Protein AF-A0A9W4XHC5-F1 (afdb_monomer_lite)

pLDDT: mean 78.9, std 13.52, range [36.75, 94.19]

Foldseek 3Di:
DDDPPDDFDALVNQVPFAALVVQVCVCVVCVVVLVVLLVLCVVLVPDQPDKDAFDGDNDREHRQWAWDWDWDQDPVPGTWIKIAIDGDPPDHNPDDDDPDDDDCVSCVVSCVVSVVSCVVVVVNSRHNDMHGNDDPPPPDDFDWDADPVRRMTITD

Secondary structure (DSSP, 8-state):
-------PPPHHHHHTSPBGGGGTTHHHHTHHHHHHHHHHHHHTT--TT-EEE---BSS---TTEEEEEEEEEETTTEEEEEEEEEE-TT--TT----S----GGGGHHHHHHHHHHHHHHTGGG--S-EEEPPPTT------EEEEGGGTEEEE-

Sequence (156 aa):
MESLIDTFVSSSTYNSLPHIQDVSDAPKTHIQDLEDLRALLVKHKVPRDISIRSIHKHFDTFDDEVMVFQNVALPAYGTVQIMKPTESPNYQAYECGNHDLPNIKALEPFLGEFCQMVTKRGLQRMSGLKIKQRDVLDKGSWTGFEFHEKRSTMML

Radius of gyration: 16.92 Å; chains: 1; bounding box: 40×52×39 Å

Organism: NCBI:txid1303443

Structure (mmCIF, N/CA/C/O backbone):
data_AF-A0A9W4XHC5-F1
#
_entry.id   AF-A0A9W4XHC5-F1
#
loop_
_atom_site.group_PDB
_atom_site.id
_atom_site.type_symbol
_atom_site.label_atom_id
_atom_site.label_alt_id
_atom_site.label_comp_id
_atom_site.label_asym_id
_atom_site.label_entity_id
_atom_site.label_seq_id
_atom_site.pdbx_PDB_ins_code
_atom_site.Cartn_x
_atom_site.Cartn_y
_atom_site.Cartn_z
_atom_site.occupancy
_atom_site.B_iso_or_equiv
_atom_site.auth_seq_id
_atom_site.auth_comp_id
_atom_site.auth_asym_id
_atom_site.auth_atom_id
_atom_site.pdbx_PDB_model_num
ATOM 1 N N . MET A 1 1 ? -10.206 28.800 -4.799 1.00 36.75 1 MET A N 1
ATOM 2 C CA . MET A 1 1 ? -10.382 27.428 -4.289 1.00 36.75 1 MET A CA 1
ATOM 3 C C . MET A 1 1 ? -9.705 26.546 -5.320 1.00 36.75 1 MET A C 1
ATOM 5 O O . MET A 1 1 ? -10.306 26.275 -6.348 1.00 36.75 1 MET A O 1
ATOM 9 N N . GLU A 1 2 ? -8.404 26.308 -5.158 1.00 38.56 2 GLU A N 1
ATOM 10 C CA . GLU A 1 2 ? -7.620 25.521 -6.120 1.00 38.56 2 GLU A CA 1
ATOM 11 C C . GLU A 1 2 ? -8.099 24.068 -6.072 1.00 38.56 2 GLU A C 1
ATOM 13 O O . GLU A 1 2 ? -8.208 23.484 -4.991 1.00 38.56 2 GLU A O 1
ATOM 18 N N . SER A 1 3 ? -8.459 23.511 -7.229 1.00 44.53 3 SER A N 1
ATOM 19 C CA . SER A 1 3 ? -8.817 22.102 -7.363 1.00 44.53 3 SER A CA 1
ATOM 20 C C . SER A 1 3 ? -7.562 21.266 -7.135 1.00 44.53 3 SER A C 1
ATOM 22 O O . SER A 1 3 ? -6.677 21.207 -7.981 1.00 44.53 3 SER A O 1
ATOM 24 N N . LEU A 1 4 ? -7.480 20.626 -5.974 1.00 51.94 4 LEU A N 1
ATOM 25 C CA . LEU A 1 4 ? -6.371 19.760 -5.564 1.00 51.94 4 LEU A CA 1
ATOM 26 C C . LEU A 1 4 ? -6.429 18.373 -6.241 1.00 51.94 4 LEU A C 1
ATOM 28 O O . LEU A 1 4 ? -6.165 17.356 -5.611 1.00 51.94 4 LEU A O 1
ATOM 32 N N . ILE A 1 5 ? -6.846 18.317 -7.505 1.00 49.78 5 ILE A N 1
ATOM 33 C CA . ILE A 1 5 ? -7.090 17.080 -8.249 1.00 49.78 5 ILE A CA 1
ATOM 34 C C . ILE A 1 5 ? -6.505 17.306 -9.647 1.00 49.78 5 ILE A C 1
ATOM 36 O O . ILE A 1 5 ? -6.956 18.230 -10.314 1.00 49.78 5 ILE A O 1
ATOM 40 N N . ASP A 1 6 ? -5.483 16.522 -10.011 1.00 51.84 6 ASP A N 1
ATOM 41 C CA . ASP A 1 6 ? -4.874 16.342 -11.354 1.00 51.84 6 ASP A CA 1
ATOM 42 C C . ASP A 1 6 ? -3.368 16.630 -11.487 1.00 51.84 6 ASP A C 1
ATOM 44 O O . ASP A 1 6 ? -2.823 16.537 -12.587 1.00 51.84 6 ASP A O 1
ATOM 48 N N . THR A 1 7 ? -2.632 16.891 -10.405 1.00 62.06 7 THR A N 1
ATOM 49 C CA . THR A 1 7 ? -1.164 16.786 -10.471 1.00 62.06 7 THR A CA 1
ATOM 50 C C . THR A 1 7 ? -0.742 15.386 -10.051 1.00 62.06 7 THR A C 1
ATOM 52 O O . THR A 1 7 ? -0.863 15.032 -8.878 1.00 62.06 7 THR A O 1
ATOM 55 N N . PHE A 1 8 ? -0.247 14.595 -11.010 1.00 66.75 8 PHE A N 1
ATOM 56 C CA . PHE A 1 8 ? 0.428 13.329 -10.725 1.00 66.75 8 PHE A CA 1
ATOM 57 C C . PHE A 1 8 ? 1.504 13.568 -9.657 1.00 66.75 8 PHE A C 1
ATOM 59 O O . PHE A 1 8 ? 2.296 14.511 -9.756 1.00 66.75 8 PHE A O 1
ATOM 66 N N . VAL A 1 9 ? 1.523 12.737 -8.617 1.00 73.19 9 VAL A N 1
ATOM 67 C CA . VAL A 1 9 ? 2.577 12.765 -7.606 1.00 73.19 9 VAL A CA 1
ATOM 68 C C . VAL A 1 9 ? 3.899 12.422 -8.291 1.00 73.19 9 VAL A C 1
ATOM 70 O O . VAL A 1 9 ? 4.022 11.367 -8.909 1.00 73.19 9 VAL A O 1
ATOM 73 N N . SER A 1 10 ? 4.883 13.316 -8.182 1.00 82.50 10 SER A N 1
ATOM 74 C CA . SER A 1 10 ? 6.187 13.145 -8.825 1.00 82.50 10 SER A CA 1
ATOM 75 C C . SER A 1 10 ? 6.918 11.898 -8.327 1.00 82.50 10 SER A C 1
ATOM 77 O O . SER A 1 10 ? 6.800 11.524 -7.151 1.00 82.50 10 SER A O 1
ATOM 79 N N . SER A 1 11 ? 7.778 11.326 -9.176 1.00 83.62 11 SER A N 1
ATOM 80 C CA . SER A 1 11 ? 8.676 10.240 -8.766 1.00 83.62 11 SER A CA 1
ATOM 81 C C . SER A 1 11 ? 9.535 10.645 -7.566 1.00 83.62 11 SER A C 1
ATOM 83 O O . SER A 1 11 ? 9.743 9.854 -6.656 1.00 83.62 11 SER A O 1
ATOM 85 N N . SER A 1 12 ? 9.951 11.913 -7.477 1.00 87.19 12 SER A N 1
ATOM 86 C CA . SER A 1 12 ? 10.701 12.442 -6.330 1.00 87.19 12 SER A CA 1
ATOM 87 C C . SER A 1 12 ? 9.932 12.364 -5.009 1.00 87.19 12 SER A C 1
ATOM 89 O O . SER A 1 12 ? 10.522 12.055 -3.973 1.00 87.19 12 SER A O 1
ATOM 91 N N . THR A 1 13 ? 8.618 12.594 -5.035 1.00 87.19 13 THR A N 1
ATOM 92 C CA . THR A 1 13 ? 7.769 12.463 -3.847 1.00 87.19 13 THR A CA 1
ATOM 93 C C . THR A 1 13 ? 7.656 10.994 -3.449 1.00 87.19 13 THR A C 1
ATOM 95 O O . THR A 1 13 ? 7.841 10.664 -2.277 1.00 87.19 13 THR A O 1
ATOM 98 N N . TYR A 1 14 ? 7.459 10.092 -4.415 1.00 85.88 14 TYR A N 1
ATOM 99 C CA . TYR A 1 14 ? 7.465 8.649 -4.165 1.00 85.88 14 TYR A CA 1
ATOM 100 C C . TYR A 1 14 ? 8.809 8.147 -3.626 1.00 85.88 14 TYR A C 1
ATOM 102 O O . TYR A 1 14 ? 8.861 7.455 -2.611 1.00 85.88 14 TYR A O 1
ATOM 110 N N . ASN A 1 15 ? 9.913 8.564 -4.236 1.00 89.94 15 ASN A N 1
ATOM 111 C CA . ASN A 1 15 ? 11.263 8.153 -3.861 1.00 89.94 15 ASN A CA 1
ATOM 112 C C . ASN A 1 15 ? 11.670 8.691 -2.474 1.00 89.94 15 ASN A C 1
ATOM 114 O O . ASN A 1 15 ? 12.628 8.189 -1.886 1.00 89.94 15 ASN A O 1
ATOM 118 N N . SER A 1 16 ? 10.936 9.662 -1.912 1.00 89.19 16 SER A N 1
ATOM 119 C CA . SER A 1 16 ? 11.118 10.129 -0.528 1.00 89.19 16 SER A CA 1
ATOM 120 C C . SER A 1 16 ? 10.511 9.200 0.534 1.00 89.19 16 SER A C 1
ATOM 122 O O . SER A 1 16 ? 10.798 9.355 1.722 1.00 89.19 16 SER A O 1
ATOM 124 N N . LEU A 1 17 ? 9.683 8.230 0.129 1.00 88.00 17 LEU A N 1
ATOM 125 C CA . LEU A 1 17 ? 9.119 7.239 1.040 1.00 88.00 17 LEU A CA 1
ATOM 126 C C . LEU A 1 17 ? 10.218 6.351 1.640 1.00 88.00 17 LEU A C 1
ATOM 128 O O . LEU A 1 17 ? 11.207 6.049 0.964 1.00 88.00 17 LEU A O 1
ATOM 132 N N . PRO A 1 18 ? 10.039 5.866 2.880 1.00 88.12 18 PRO A N 1
ATOM 133 C CA . PRO A 1 18 ? 10.962 4.905 3.462 1.00 88.12 18 PRO A CA 1
ATOM 134 C C . PRO A 1 18 ? 10.920 3.586 2.691 1.00 88.12 18 PRO A C 1
ATOM 136 O O . PRO A 1 18 ? 9.870 3.163 2.182 1.00 88.12 18 PRO A O 1
ATOM 139 N N . HIS A 1 19 ? 12.073 2.931 2.628 1.00 88.00 19 HIS A N 1
ATOM 140 C CA . HIS A 1 19 ? 12.196 1.623 2.015 1.00 88.00 19 HIS A CA 1
ATOM 141 C C . HIS A 1 19 ? 11.519 0.561 2.894 1.00 88.00 19 HIS A C 1
ATOM 143 O O . HIS A 1 19 ? 11.505 0.692 4.118 1.00 88.00 19 HIS A O 1
ATOM 149 N N . ILE A 1 20 ? 10.967 -0.510 2.308 1.00 83.81 20 ILE A N 1
ATOM 150 C CA . ILE A 1 20 ? 10.264 -1.561 3.071 1.00 83.81 20 ILE A CA 1
ATOM 151 C C . ILE A 1 20 ? 11.120 -2.143 4.203 1.00 83.81 20 ILE A C 1
ATOM 153 O O . ILE A 1 20 ? 10.614 -2.437 5.287 1.00 83.81 20 ILE A O 1
ATOM 157 N N . GLN A 1 21 ? 12.425 -2.277 3.970 1.00 83.56 21 GLN A N 1
ATOM 158 C CA . GLN A 1 21 ? 13.359 -2.798 4.964 1.00 83.56 21 GLN A CA 1
ATOM 159 C C . GLN A 1 21 ? 13.467 -1.875 6.189 1.00 83.56 21 GLN A C 1
ATOM 161 O O . GLN A 1 21 ? 13.474 -2.376 7.315 1.00 83.56 21 GLN A O 1
ATOM 166 N N . ASP A 1 22 ? 13.430 -0.553 5.984 1.00 85.38 22 ASP A N 1
ATOM 167 C CA . ASP A 1 22 ? 13.510 0.458 7.051 1.00 85.38 22 ASP A CA 1
ATOM 168 C C . ASP A 1 22 ? 12.292 0.420 7.986 1.00 85.38 22 ASP A C 1
ATOM 170 O O . ASP A 1 22 ? 12.348 0.885 9.123 1.00 85.38 22 ASP A O 1
ATOM 174 N N . VAL A 1 23 ? 11.171 -0.131 7.510 1.00 82.62 23 VAL A N 1
ATOM 175 C CA . VAL A 1 23 ? 9.885 -0.176 8.227 1.00 82.62 23 VAL A CA 1
ATOM 176 C C . VAL A 1 23 ? 9.429 -1.599 8.546 1.00 82.62 23 VAL A C 1
ATOM 178 O O . VAL A 1 23 ? 8.297 -1.811 8.982 1.00 82.62 23 VAL A O 1
ATOM 181 N N . SER A 1 24 ? 10.308 -2.585 8.368 1.00 80.88 24 SER A N 1
ATOM 182 C CA . SER A 1 24 ? 9.996 -4.010 8.537 1.00 80.88 24 SER A CA 1
ATOM 183 C C . SER A 1 24 ? 9.542 -4.380 9.958 1.00 80.88 24 SER A C 1
ATOM 185 O O . SER A 1 24 ? 8.709 -5.273 10.132 1.00 80.88 24 SER A O 1
ATOM 187 N N . ASP A 1 25 ? 10.006 -3.648 10.974 1.00 83.19 25 ASP A N 1
ATOM 188 C CA . ASP A 1 25 ? 9.602 -3.838 12.371 1.00 83.19 25 ASP A CA 1
ATOM 189 C C . ASP A 1 25 ? 8.372 -3.012 12.788 1.00 83.19 25 ASP A C 1
ATOM 191 O O . ASP A 1 25 ? 7.827 -3.238 13.872 1.00 83.19 25 ASP A O 1
ATOM 195 N N . ALA A 1 26 ? 7.862 -2.115 11.932 1.00 81.50 26 ALA A N 1
ATOM 196 C CA . ALA A 1 26 ? 6.706 -1.271 12.250 1.00 81.50 26 ALA A CA 1
ATOM 197 C C . ALA A 1 26 ? 5.477 -2.070 12.744 1.00 81.50 26 ALA A C 1
ATOM 199 O O . ALA A 1 26 ? 4.857 -1.650 13.726 1.00 81.50 26 ALA A O 1
ATOM 200 N N . PRO A 1 27 ? 5.128 -3.246 12.175 1.00 78.94 27 PRO A N 1
ATOM 201 C CA . PRO A 1 27 ? 4.010 -4.036 12.684 1.00 78.94 27 PRO A CA 1
ATOM 202 C C . PRO A 1 27 ? 4.199 -4.559 14.113 1.00 78.94 27 PRO A C 1
ATOM 204 O O . PRO A 1 27 ? 3.212 -4.726 14.829 1.00 78.94 27 PRO A O 1
ATOM 207 N N . LYS A 1 28 ? 5.444 -4.829 14.532 1.00 81.94 28 LYS A N 1
ATOM 208 C CA . LYS A 1 28 ? 5.750 -5.280 15.898 1.00 81.94 28 LYS A CA 1
ATOM 209 C C . LYS A 1 28 ? 5.689 -4.108 16.871 1.00 81.94 28 LYS A C 1
ATOM 211 O O . LYS A 1 28 ? 5.062 -4.222 17.919 1.00 81.94 28 LYS A O 1
ATOM 216 N N . THR A 1 29 ? 6.285 -2.977 16.494 1.00 84.94 29 THR A N 1
ATOM 217 C CA . THR A 1 29 ? 6.324 -1.756 17.313 1.00 84.94 29 THR A CA 1
ATOM 218 C C . THR A 1 29 ? 4.926 -1.194 17.582 1.00 84.94 29 THR A C 1
ATOM 220 O O . THR A 1 29 ? 4.671 -0.673 18.663 1.00 84.94 29 THR A O 1
ATOM 223 N N . HIS A 1 30 ? 3.998 -1.354 16.634 1.00 84.31 30 HIS A N 1
ATOM 224 C CA . HIS A 1 30 ? 2.649 -0.778 16.692 1.00 84.31 30 HIS A CA 1
ATOM 225 C C . HIS A 1 30 ? 1.541 -1.829 16.817 1.00 84.31 30 HIS A C 1
ATOM 227 O O . HIS A 1 30 ? 0.428 -1.631 16.329 1.00 84.31 30 HIS A O 1
ATOM 233 N N . ILE A 1 31 ? 1.826 -2.966 17.459 1.00 85.81 31 ILE A N 1
ATOM 234 C CA . ILE A 1 31 ? 0.877 -4.084 17.533 1.00 85.81 31 ILE A CA 1
ATOM 235 C C . ILE A 1 31 ? -0.477 -3.679 18.134 1.00 85.81 31 ILE A C 1
ATOM 237 O O . ILE A 1 31 ? -1.508 -4.026 17.561 1.00 85.81 31 ILE A O 1
ATOM 241 N N . GLN A 1 32 ? -0.486 -2.886 19.211 1.00 89.31 32 GLN A N 1
ATOM 242 C CA . GLN A 1 32 ? -1.724 -2.441 19.859 1.00 89.31 32 GLN A CA 1
ATOM 243 C C . GLN A 1 32 ? -2.527 -1.495 18.960 1.00 89.31 32 GLN A C 1
ATOM 245 O O . GLN A 1 32 ? -3.738 -1.651 18.819 1.00 89.31 32 GLN A O 1
ATOM 250 N N . ASP A 1 33 ? -1.859 -0.550 18.294 1.00 89.69 33 ASP A N 1
ATOM 251 C CA . ASP A 1 33 ? -2.517 0.348 17.341 1.00 89.69 33 ASP A CA 1
ATOM 252 C C . ASP A 1 33 ? -3.133 -0.437 16.182 1.00 89.69 33 ASP A C 1
ATOM 254 O O . ASP A 1 33 ? -4.261 -0.167 15.773 1.00 89.69 33 ASP A O 1
ATOM 258 N N . LEU A 1 34 ? -2.428 -1.454 15.678 1.00 87.31 34 LEU A N 1
ATOM 259 C CA . LEU A 1 34 ? -2.953 -2.341 14.645 1.00 87.31 34 LEU A CA 1
ATOM 260 C C . LEU A 1 34 ? -4.161 -3.148 15.125 1.00 87.31 34 LEU A C 1
ATOM 262 O O . LEU A 1 34 ? -5.069 -3.396 14.334 1.00 87.31 34 LEU A O 1
ATOM 266 N N . GLU A 1 35 ? -4.188 -3.595 16.377 1.00 89.62 35 GLU A N 1
ATOM 267 C CA . GLU A 1 35 ? -5.350 -4.285 16.942 1.00 89.62 35 GLU A CA 1
ATOM 268 C C . GLU A 1 35 ? -6.560 -3.359 17.067 1.00 89.62 35 GLU A C 1
ATOM 270 O O . GLU A 1 35 ? -7.652 -3.734 16.636 1.00 89.62 35 GLU A O 1
ATOM 275 N N . ASP A 1 36 ? -6.357 -2.124 17.516 1.00 91.75 36 ASP A N 1
ATOM 276 C CA . ASP A 1 36 ? -7.423 -1.127 17.612 1.00 91.75 36 ASP A CA 1
ATOM 277 C C . ASP A 1 36 ? -7.952 -0.730 16.219 1.00 91.75 36 ASP A C 1
ATOM 279 O O . ASP A 1 36 ? -9.164 -0.650 15.998 1.00 91.75 36 ASP A O 1
ATOM 283 N N . LEU A 1 37 ? -7.063 -0.560 15.231 1.00 90.69 37 LEU A N 1
ATOM 284 C CA . LEU A 1 37 ? -7.431 -0.312 13.828 1.00 90.69 37 LEU A CA 1
ATOM 285 C C . LEU A 1 37 ? -8.234 -1.479 13.239 1.00 90.69 37 LEU A C 1
ATOM 287 O O . LEU A 1 37 ? -9.215 -1.266 12.525 1.00 90.69 37 LEU A O 1
ATOM 291 N N . ARG A 1 38 ? -7.863 -2.723 13.559 1.00 89.94 38 ARG A N 1
ATOM 292 C CA . ARG A 1 38 ? -8.637 -3.909 13.159 1.00 89.94 38 ARG A CA 1
ATOM 293 C C . ARG A 1 38 ? -9.999 -3.956 13.845 1.00 89.94 38 ARG A C 1
ATOM 295 O O . ARG A 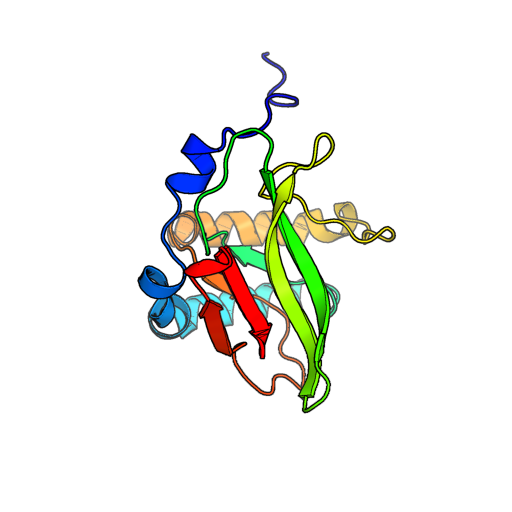1 38 ? -10.974 -4.340 13.202 1.00 89.94 38 ARG A O 1
ATOM 302 N N . ALA A 1 39 ? -10.094 -3.545 15.108 1.00 91.88 39 ALA A N 1
ATOM 303 C CA . ALA A 1 39 ? -11.370 -3.461 15.811 1.00 91.88 39 ALA A CA 1
ATOM 304 C C . ALA A 1 39 ? -12.323 -2.460 15.134 1.00 91.88 39 ALA A C 1
ATOM 306 O O . ALA A 1 39 ? -13.516 -2.747 15.024 1.00 91.88 39 ALA A O 1
ATOM 307 N N . LEU A 1 40 ? -11.811 -1.348 14.588 1.00 92.75 40 LEU A N 1
ATOM 308 C CA . LEU A 1 40 ? -12.616 -0.432 13.768 1.00 92.75 40 LEU A CA 1
ATOM 309 C C . LEU A 1 40 ? -13.144 -1.100 12.493 1.00 92.75 40 LEU A C 1
ATOM 311 O O . LEU A 1 40 ? -14.324 -0.943 12.178 1.00 92.75 40 LEU A O 1
ATOM 315 N N . LEU A 1 41 ? -12.321 -1.888 11.789 1.00 90.44 41 LEU A N 1
ATOM 316 C CA . LEU A 1 41 ? -12.783 -2.635 10.610 1.00 90.44 41 LEU A CA 1
ATOM 317 C C . LEU A 1 41 ? -13.946 -3.578 10.953 1.00 90.44 41 LEU A C 1
ATOM 319 O O . LEU A 1 41 ? -14.886 -3.718 10.173 1.00 90.44 41 LEU A O 1
ATOM 323 N N . VAL A 1 42 ? -13.897 -4.233 12.117 1.00 90.75 42 VAL A N 1
ATOM 324 C CA . VAL A 1 42 ? -14.976 -5.116 12.597 1.00 90.75 42 VAL A CA 1
ATOM 325 C C . VAL A 1 42 ? -16.215 -4.312 12.986 1.00 90.75 42 VAL A C 1
ATOM 327 O O . VAL A 1 42 ? -17.316 -4.639 12.542 1.00 90.75 42 VAL A O 1
ATOM 330 N N . LYS A 1 43 ? -16.044 -3.236 13.763 1.00 93.69 43 LYS A N 1
ATOM 331 C CA . LYS A 1 43 ? -17.129 -2.358 14.226 1.00 93.69 43 LYS A CA 1
ATOM 332 C C . LYS A 1 43 ? -17.970 -1.827 13.065 1.00 93.69 43 LYS A C 1
ATOM 334 O O . LYS A 1 43 ? -19.196 -1.862 13.130 1.00 93.69 43 LYS A O 1
ATOM 339 N N . HIS A 1 44 ? -17.312 -1.372 12.002 1.00 91.69 44 HIS A N 1
ATOM 340 C CA . HIS A 1 44 ? -17.975 -0.791 10.832 1.00 91.69 44 HIS A CA 1
ATOM 341 C C . HIS A 1 44 ? -18.353 -1.817 9.760 1.00 91.69 44 HIS A C 1
ATOM 343 O O . HIS A 1 44 ? -18.813 -1.434 8.690 1.00 91.69 44 HIS A O 1
ATOM 349 N N . LYS A 1 45 ? -18.185 -3.120 10.038 1.00 88.88 45 LYS A N 1
ATOM 350 C CA . LYS A 1 45 ? -18.486 -4.217 9.101 1.00 88.88 45 LYS A CA 1
ATOM 351 C C . LYS A 1 45 ? -17.816 -4.019 7.738 1.00 88.88 45 LYS A C 1
ATOM 353 O O . LYS A 1 45 ? -18.414 -4.307 6.702 1.00 88.88 45 LYS A O 1
ATOM 358 N N . VAL A 1 46 ? -16.577 -3.525 7.749 1.00 87.50 46 VAL A N 1
ATOM 359 C CA . VAL A 1 46 ? -15.794 -3.354 6.525 1.00 87.50 46 VAL A CA 1
ATOM 360 C C . VAL A 1 46 ? -15.617 -4.735 5.876 1.00 87.50 46 VAL A C 1
ATOM 362 O O . VAL A 1 46 ? -15.239 -5.676 6.585 1.00 87.50 46 VAL A O 1
ATOM 365 N N . PRO A 1 47 ? -15.917 -4.883 4.573 1.00 84.94 47 PRO A N 1
ATOM 366 C CA . PRO A 1 47 ? -15.718 -6.131 3.845 1.00 84.94 47 PRO A CA 1
ATOM 367 C C . PRO A 1 47 ? -14.297 -6.699 4.004 1.00 84.94 47 PRO A C 1
ATOM 369 O O . PRO A 1 47 ? -13.319 -5.957 4.089 1.00 84.94 47 PRO A O 1
ATOM 372 N N . ARG A 1 48 ? -14.180 -8.031 4.079 1.00 82.19 48 ARG A N 1
ATOM 373 C CA . ARG A 1 48 ? -12.908 -8.731 4.368 1.00 82.19 48 ARG A CA 1
ATOM 374 C C . ARG A 1 48 ? -11.876 -8.631 3.250 1.00 82.19 48 ARG A C 1
ATOM 376 O O . ARG A 1 48 ? -10.681 -8.743 3.503 1.00 82.19 48 ARG A O 1
ATOM 383 N N . ASP A 1 49 ? -12.344 -8.424 2.030 1.00 77.81 49 ASP A N 1
ATOM 384 C CA . ASP A 1 49 ? -11.542 -8.179 0.835 1.00 77.81 49 ASP A CA 1
ATOM 385 C C . ASP A 1 49 ? -10.885 -6.789 0.835 1.00 77.81 49 ASP A C 1
ATOM 387 O O . ASP A 1 49 ? -9.943 -6.552 0.078 1.00 77.81 49 ASP A O 1
ATOM 391 N N . ILE A 1 50 ? -11.304 -5.884 1.725 1.00 79.25 50 ILE A N 1
ATOM 392 C CA . ILE A 1 50 ? -10.684 -4.570 1.875 1.00 79.25 50 ILE A CA 1
ATOM 393 C C . ILE A 1 50 ? -9.489 -4.653 2.825 1.00 79.25 50 ILE A C 1
ATOM 395 O O . ILE A 1 50 ? -9.573 -5.099 3.973 1.00 79.25 50 ILE A O 1
ATOM 399 N N . SER A 1 51 ? -8.354 -4.139 2.353 1.00 81.00 51 SER A N 1
ATOM 400 C CA . SER A 1 51 ? -7.161 -3.931 3.169 1.00 81.00 51 SER A CA 1
ATOM 401 C C . SER A 1 51 ? -6.646 -2.510 3.010 1.00 81.00 51 SER A C 1
ATOM 403 O O . SER A 1 51 ? -6.709 -1.938 1.926 1.00 81.00 51 SER A O 1
ATOM 405 N N . ILE A 1 52 ? -6.107 -1.960 4.092 1.00 82.12 52 ILE A N 1
ATOM 406 C CA . ILE A 1 52 ? -5.470 -0.647 4.120 1.00 82.12 52 ILE A CA 1
ATOM 407 C C . ILE A 1 52 ? -3.974 -0.868 4.277 1.00 82.12 52 ILE A C 1
ATOM 409 O O . ILE A 1 52 ? -3.538 -1.640 5.135 1.00 82.12 52 ILE A O 1
ATOM 413 N N . ARG A 1 53 ? -3.180 -0.208 3.438 1.00 79.94 53 ARG A N 1
ATOM 414 C CA . ARG A 1 53 ? -1.722 -0.282 3.483 1.00 79.94 53 ARG A CA 1
ATOM 415 C C . ARG A 1 53 ? -1.147 1.120 3.562 1.00 79.94 53 ARG A C 1
ATOM 417 O O . ARG A 1 53 ? -1.457 1.950 2.715 1.00 79.94 53 ARG A O 1
ATOM 424 N N . SER A 1 54 ? -0.298 1.362 4.553 1.00 78.94 54 SER A N 1
ATOM 425 C CA . SER A 1 54 ? 0.546 2.550 4.552 1.00 78.94 54 SER A CA 1
ATOM 426 C C . SER A 1 54 ? 1.607 2.387 3.473 1.00 78.94 54 SER A C 1
ATOM 428 O O . SER A 1 54 ? 2.333 1.382 3.446 1.00 78.94 54 SER A O 1
ATOM 430 N N . ILE A 1 55 ? 1.681 3.369 2.581 1.00 79.12 55 ILE A N 1
ATOM 431 C CA . ILE A 1 55 ? 2.576 3.302 1.433 1.00 79.12 55 ILE A CA 1
ATOM 432 C C . ILE A 1 55 ? 4.031 3.315 1.921 1.00 79.12 55 ILE A C 1
ATOM 434 O O . ILE A 1 55 ? 4.373 3.967 2.901 1.00 79.12 55 ILE A O 1
ATOM 438 N N . HIS A 1 56 ? 4.864 2.536 1.251 1.00 83.50 56 HIS A N 1
ATOM 439 C CA . HIS A 1 56 ? 6.314 2.467 1.384 1.00 83.50 56 HIS A CA 1
ATOM 440 C C . HIS A 1 56 ? 6.873 2.152 -0.005 1.00 83.50 56 HIS A C 1
ATOM 442 O O . HIS A 1 56 ? 6.112 1.735 -0.888 1.00 83.50 56 HIS A O 1
ATOM 448 N N . LYS A 1 57 ? 8.179 2.331 -0.203 1.00 87.94 57 LYS A N 1
ATOM 449 C CA . LYS A 1 57 ? 8.820 1.979 -1.472 1.00 87.94 57 LYS A CA 1
ATOM 450 C C . LYS A 1 57 ? 9.581 0.660 -1.388 1.00 87.94 57 LYS A C 1
ATOM 452 O O . LYS A 1 57 ? 10.104 0.296 -0.337 1.00 87.94 57 LYS A O 1
ATOM 457 N N . HIS A 1 58 ? 9.644 -0.024 -2.523 1.00 85.88 58 HIS A N 1
ATOM 458 C CA . HIS A 1 58 ? 10.529 -1.170 -2.756 1.00 85.88 58 HIS A CA 1
ATOM 459 C C . HIS A 1 58 ? 11.707 -0.788 -3.659 1.00 85.88 58 HIS A C 1
ATOM 461 O O . HIS A 1 58 ? 12.819 -1.249 -3.470 1.00 85.88 58 HIS A O 1
ATOM 467 N N . PHE A 1 59 ? 11.473 0.082 -4.642 1.00 88.94 59 PHE A N 1
ATOM 468 C CA . PHE A 1 59 ? 12.507 0.634 -5.512 1.00 88.94 59 PHE A CA 1
ATOM 469 C C . PHE A 1 59 ? 12.147 2.071 -5.847 1.00 88.94 59 PHE A C 1
ATOM 471 O O . PHE A 1 59 ? 10.970 2.422 -5.829 1.00 88.94 59 PHE A O 1
ATOM 478 N N . ASP A 1 60 ? 13.146 2.880 -6.181 1.00 90.56 60 ASP A N 1
ATOM 479 C CA . ASP A 1 60 ? 12.885 4.186 -6.775 1.00 90.56 60 ASP A CA 1
ATOM 480 C C . ASP A 1 60 ? 12.224 4.022 -8.150 1.00 90.56 60 ASP A C 1
ATOM 482 O O . ASP A 1 60 ? 12.433 3.014 -8.832 1.00 90.56 60 ASP A O 1
ATOM 486 N N . THR A 1 61 ? 11.444 5.020 -8.545 1.00 88.19 61 THR A N 1
ATOM 487 C CA . THR A 1 61 ? 10.763 5.132 -9.845 1.00 88.19 61 THR A CA 1
ATOM 488 C C . THR A 1 61 ? 11.281 6.350 -10.609 1.00 88.19 61 THR A C 1
ATOM 490 O O . THR A 1 61 ? 11.807 7.286 -9.995 1.00 88.19 61 THR A O 1
ATOM 493 N N . PHE A 1 62 ? 11.146 6.335 -11.933 1.00 88.12 62 PHE A N 1
ATOM 494 C CA . PHE A 1 62 ? 11.224 7.526 -12.787 1.00 88.12 62 PHE A CA 1
ATOM 495 C C . PHE A 1 62 ? 9.826 8.126 -13.021 1.00 88.12 62 PHE A C 1
ATOM 497 O O . PHE A 1 62 ? 8.826 7.505 -12.671 1.00 88.12 62 PHE A O 1
ATOM 504 N N . ASP A 1 63 ? 9.738 9.349 -13.557 1.00 81.31 63 ASP A N 1
ATOM 505 C CA . ASP A 1 63 ? 8.461 10.082 -13.690 1.00 81.31 63 ASP A CA 1
ATOM 506 C C . ASP A 1 63 ? 7.423 9.381 -14.585 1.00 81.31 63 ASP A C 1
ATOM 508 O O . ASP A 1 63 ? 6.229 9.637 -14.455 1.00 81.31 63 ASP A O 1
ATOM 512 N N . ASP A 1 64 ? 7.862 8.495 -15.472 1.00 83.44 64 ASP A N 1
ATOM 513 C CA . ASP A 1 64 ? 7.032 7.681 -16.357 1.00 83.44 64 ASP A CA 1
ATOM 514 C C . ASP A 1 64 ? 6.796 6.253 -15.838 1.00 83.44 64 ASP A C 1
ATOM 516 O O . ASP A 1 64 ? 6.090 5.476 -16.483 1.00 83.44 64 ASP A O 1
ATOM 520 N N . GLU A 1 65 ? 7.343 5.896 -14.673 1.00 86.00 65 GLU A N 1
ATOM 521 C CA . GLU A 1 65 ? 7.228 4.567 -14.077 1.00 86.00 65 GLU A CA 1
ATOM 522 C C . GLU A 1 65 ? 6.246 4.520 -12.899 1.00 86.00 65 GLU A C 1
ATOM 524 O O . GLU A 1 65 ? 6.155 5.419 -12.065 1.00 86.00 65 GLU A O 1
ATOM 529 N N . VAL A 1 66 ? 5.579 3.374 -12.757 1.00 84.12 66 VAL A N 1
ATOM 530 C CA . VAL A 1 66 ? 4.761 3.033 -11.589 1.00 84.12 66 VAL A CA 1
ATOM 531 C C . VAL A 1 66 ? 5.114 1.655 -11.051 1.00 84.12 66 VAL A C 1
ATOM 533 O O . VAL A 1 66 ? 5.573 0.778 -11.787 1.00 84.12 66 VAL A O 1
ATOM 536 N N . MET A 1 67 ? 4.866 1.432 -9.761 1.00 85.12 67 MET A N 1
ATOM 537 C CA . MET A 1 67 ? 4.998 0.103 -9.167 1.00 85.12 67 MET A CA 1
ATOM 538 C C . MET A 1 67 ? 3.779 -0.750 -9.502 1.00 85.12 67 MET A C 1
ATOM 540 O O . MET A 1 67 ? 2.669 -0.457 -9.063 1.00 85.12 67 MET A O 1
ATOM 544 N N . VAL A 1 68 ? 3.990 -1.843 -10.236 1.00 81.88 68 VAL A N 1
ATOM 545 C CA . VAL A 1 68 ? 2.920 -2.781 -10.604 1.00 81.88 68 VAL A CA 1
ATOM 546 C C . VAL A 1 68 ? 3.118 -4.137 -9.947 1.00 81.88 68 VAL A C 1
ATOM 548 O O . VAL A 1 68 ? 4.246 -4.610 -9.801 1.00 81.88 68 VAL A O 1
ATOM 551 N N . PHE A 1 69 ? 2.006 -4.789 -9.603 1.00 82.19 69 PHE A N 1
ATOM 552 C CA . PHE A 1 69 ? 1.995 -6.215 -9.299 1.00 82.19 69 PHE A CA 1
ATOM 553 C C . PHE A 1 69 ? 1.856 -7.011 -10.595 1.00 82.19 69 PHE A C 1
ATOM 555 O O . PHE A 1 69 ? 0.936 -6.784 -11.379 1.00 82.19 69 PHE A O 1
ATOM 562 N N . GLN A 1 70 ? 2.739 -7.981 -10.801 1.00 82.62 70 GLN A N 1
ATOM 563 C CA . GLN A 1 70 ? 2.721 -8.858 -11.963 1.00 82.62 70 GLN A CA 1
ATOM 564 C C . GLN A 1 70 ? 2.830 -10.314 -11.519 1.00 82.62 70 GLN A C 1
ATOM 566 O O . GLN A 1 70 ? 3.675 -10.665 -10.702 1.00 82.62 70 GLN A O 1
ATOM 571 N N . ASN A 1 71 ? 2.000 -11.180 -12.091 1.00 84.44 71 ASN A N 1
ATOM 572 C CA . ASN A 1 71 ? 2.133 -12.621 -11.914 1.00 84.44 71 ASN A CA 1
ATOM 573 C C . ASN A 1 71 ? 3.121 -13.170 -12.950 1.00 84.44 71 ASN A C 1
ATOM 575 O O . ASN A 1 71 ? 2.950 -12.955 -14.150 1.00 84.44 71 ASN A O 1
ATOM 579 N N . VAL A 1 72 ? 4.142 -13.891 -12.492 1.00 84.31 72 VAL A N 1
ATOM 580 C CA . VAL A 1 72 ? 5.170 -14.506 -13.338 1.00 84.31 72 VAL A CA 1
ATOM 581 C C . VAL A 1 72 ? 5.178 -16.009 -13.096 1.00 84.31 72 VAL A C 1
ATOM 583 O O . VAL A 1 72 ? 5.205 -16.468 -11.956 1.00 84.31 72 VAL A O 1
ATOM 586 N N . ALA A 1 73 ? 5.147 -16.788 -14.176 1.00 88.44 73 ALA A N 1
ATOM 587 C CA . ALA A 1 73 ? 5.287 -18.235 -14.104 1.00 88.44 73 ALA A CA 1
ATOM 588 C C . ALA A 1 73 ? 6.769 -18.612 -13.981 1.00 88.44 73 ALA A C 1
ATOM 590 O O . ALA A 1 73 ? 7.570 -18.315 -14.867 1.00 88.44 73 ALA A O 1
ATOM 591 N N . LEU A 1 74 ? 7.125 -19.284 -12.889 1.00 83.31 74 LEU A N 1
ATOM 592 C CA . LEU A 1 74 ? 8.445 -19.853 -12.661 1.00 83.31 74 LEU A CA 1
ATOM 593 C C . LEU A 1 74 ? 8.386 -21.378 -12.824 1.00 83.31 74 LEU A C 1
ATOM 595 O O . LEU A 1 74 ? 7.578 -22.021 -12.148 1.00 83.31 74 LEU A O 1
ATOM 599 N N . PRO A 1 75 ? 9.266 -21.985 -13.644 1.00 82.06 75 PRO A N 1
ATOM 600 C CA . PRO A 1 75 ? 9.224 -23.420 -13.932 1.00 82.06 75 PRO A CA 1
ATOM 601 C C . PRO A 1 75 ? 9.213 -24.336 -12.697 1.00 82.06 75 PRO A C 1
ATOM 603 O O . PRO A 1 75 ? 8.588 -25.389 -12.733 1.00 82.06 75 PRO A O 1
ATOM 606 N N . ALA A 1 76 ? 9.878 -23.940 -11.607 1.00 83.75 76 ALA A N 1
ATOM 607 C CA . ALA A 1 76 ? 10.004 -24.748 -10.389 1.00 83.75 76 ALA A CA 1
ATOM 608 C C . ALA A 1 76 ? 9.048 -24.348 -9.247 1.00 83.75 76 ALA A C 1
ATOM 610 O O . ALA A 1 76 ? 8.916 -25.097 -8.284 1.00 83.75 76 ALA A O 1
ATOM 611 N N . TYR A 1 77 ? 8.396 -23.185 -9.335 1.00 75.38 77 TYR A N 1
ATOM 612 C CA . TYR A 1 77 ? 7.660 -22.585 -8.208 1.00 75.38 77 TYR A CA 1
ATOM 613 C C . TYR A 1 77 ? 6.217 -22.198 -8.557 1.00 75.38 77 TYR A C 1
ATOM 615 O O . TYR A 1 77 ? 5.499 -21.667 -7.714 1.00 75.38 77 TYR A O 1
ATOM 623 N N . GLY A 1 78 ? 5.771 -22.478 -9.786 1.00 85.31 78 GLY A N 1
ATOM 624 C CA . GLY A 1 78 ? 4.447 -22.089 -10.259 1.00 85.31 78 GLY A CA 1
ATOM 625 C C . GLY A 1 78 ? 4.347 -20.583 -10.493 1.00 85.31 78 GLY A C 1
ATOM 626 O O . GLY A 1 78 ? 5.326 -19.926 -10.845 1.00 85.31 78 GLY A O 1
ATOM 627 N N . THR A 1 79 ? 3.148 -20.027 -10.344 1.00 84.75 79 THR A N 1
ATOM 628 C CA . THR A 1 79 ? 2.921 -18.588 -10.496 1.00 84.75 79 THR A CA 1
ATOM 629 C C . THR A 1 79 ? 3.263 -17.863 -9.203 1.00 84.75 79 THR A C 1
ATOM 631 O O . THR A 1 79 ? 2.612 -18.077 -8.184 1.00 84.75 79 THR A O 1
ATOM 634 N N . VAL A 1 80 ? 4.251 -16.974 -9.265 1.00 83.00 80 VAL A N 1
ATOM 635 C CA . VAL A 1 80 ? 4.601 -16.066 -8.168 1.00 83.00 80 VAL A CA 1
ATOM 636 C C . VAL A 1 80 ? 4.192 -14.644 -8.521 1.00 83.00 80 VAL A C 1
ATOM 638 O O . VAL A 1 80 ? 4.171 -14.267 -9.695 1.00 83.00 80 VAL A O 1
ATOM 641 N N . GLN A 1 81 ? 3.884 -13.843 -7.508 1.00 83.38 81 GLN A N 1
ATOM 642 C CA . GLN A 1 81 ? 3.624 -12.422 -7.690 1.00 83.38 81 GLN A CA 1
ATOM 643 C C . GLN A 1 81 ? 4.919 -11.638 -7.467 1.00 83.38 81 GLN A C 1
ATOM 645 O O . GLN A 1 81 ? 5.620 -11.839 -6.475 1.00 83.38 81 GLN A O 1
ATOM 650 N N . ILE A 1 82 ? 5.236 -10.737 -8.389 1.00 83.69 82 ILE A N 1
ATOM 651 C CA . ILE A 1 82 ? 6.342 -9.791 -8.269 1.00 83.69 82 ILE A CA 1
ATOM 652 C C . ILE A 1 82 ? 5.813 -8.360 -8.243 1.00 83.69 82 ILE A C 1
ATOM 654 O O . ILE A 1 82 ? 4.745 -8.078 -8.784 1.00 83.69 82 ILE A O 1
ATOM 658 N N . MET A 1 83 ? 6.583 -7.460 -7.642 1.00 85.19 83 MET A N 1
ATOM 659 C CA . MET A 1 83 ? 6.387 -6.019 -7.706 1.00 85.19 83 MET A CA 1
ATOM 660 C C . MET A 1 83 ? 7.609 -5.370 -8.357 1.00 85.19 83 MET A C 1
ATOM 662 O O . MET A 1 83 ? 8.731 -5.633 -7.926 1.00 85.19 83 MET A O 1
ATOM 666 N N . LYS A 1 84 ? 7.412 -4.536 -9.382 1.00 88.12 84 LYS A N 1
ATOM 667 C CA . LYS A 1 84 ? 8.503 -3.844 -10.094 1.00 88.12 84 LYS A CA 1
ATOM 668 C C . LYS A 1 84 ? 8.053 -2.494 -10.666 1.00 88.12 84 LYS A C 1
ATOM 670 O O . LYS A 1 84 ? 6.873 -2.370 -11.006 1.00 88.12 84 LYS A O 1
ATOM 675 N N . PRO A 1 85 ? 8.968 -1.525 -10.846 1.00 88.62 85 PRO A N 1
ATOM 676 C CA . PRO A 1 85 ? 8.724 -0.351 -11.674 1.00 88.62 85 PRO A CA 1
ATOM 677 C C . PRO A 1 85 ? 8.425 -0.772 -13.117 1.00 88.62 85 PRO A C 1
ATOM 679 O O . PRO A 1 85 ? 9.043 -1.703 -13.647 1.00 88.62 85 PRO A O 1
ATOM 682 N N . THR A 1 86 ? 7.441 -0.137 -13.742 1.00 86.75 86 THR A N 1
ATOM 683 C CA . THR A 1 86 ? 7.062 -0.331 -15.149 1.00 86.75 86 THR A CA 1
ATOM 684 C C . THR A 1 86 ? 6.541 0.982 -15.711 1.00 86.75 86 THR A C 1
ATOM 686 O O . THR A 1 86 ? 5.795 1.673 -15.023 1.00 86.75 86 THR A O 1
ATOM 689 N N . GLU A 1 87 ? 6.900 1.304 -16.951 1.00 86.44 87 GLU A N 1
ATOM 690 C CA . GLU A 1 87 ? 6.378 2.479 -17.651 1.00 86.44 87 GLU A CA 1
ATOM 691 C C . GLU A 1 87 ? 4.844 2.431 -17.730 1.00 86.44 87 GLU A C 1
ATOM 693 O O . GLU A 1 87 ? 4.260 1.430 -18.159 1.00 86.44 87 GLU A O 1
ATOM 698 N N . SER A 1 88 ? 4.177 3.501 -17.305 1.00 77.56 88 SER A N 1
ATOM 699 C CA . SER A 1 88 ? 2.722 3.608 -17.367 1.00 77.56 88 SER A CA 1
ATOM 700 C C . SER A 1 88 ? 2.287 5.065 -17.507 1.00 77.56 88 SER A C 1
ATOM 702 O O . SER A 1 88 ? 2.411 5.831 -16.555 1.00 77.56 88 SER A O 1
ATOM 704 N N . PRO A 1 89 ? 1.670 5.450 -18.635 1.00 67.38 89 PRO A N 1
ATOM 705 C CA . PRO A 1 89 ? 1.167 6.810 -18.817 1.00 67.38 89 PRO A CA 1
ATOM 706 C C . PRO A 1 89 ? -0.156 7.077 -18.077 1.00 67.38 89 PRO A C 1
ATOM 708 O O . PRO A 1 89 ? -0.614 8.214 -18.043 1.00 67.38 89 PRO A O 1
ATOM 711 N N . ASN A 1 90 ? -0.803 6.039 -17.531 1.00 69.62 90 ASN A N 1
ATOM 712 C CA . ASN A 1 90 ? -2.201 6.098 -17.082 1.00 69.62 90 ASN A CA 1
ATOM 713 C C . ASN A 1 90 ? -2.391 5.984 -15.566 1.00 69.62 90 ASN A C 1
ATOM 715 O O . ASN A 1 90 ? -3.524 6.070 -15.100 1.00 69.62 90 ASN A O 1
ATOM 719 N N . TYR A 1 91 ? -1.325 5.733 -14.810 1.00 68.44 91 TYR A N 1
ATOM 720 C CA . TYR A 1 91 ? -1.413 5.464 -13.376 1.00 68.44 91 TYR A CA 1
ATOM 721 C C . TYR A 1 91 ? -0.351 6.254 -12.626 1.00 68.44 91 TYR A C 1
ATOM 723 O O . TYR A 1 91 ? 0.710 6.542 -13.170 1.00 68.44 91 TYR A O 1
ATOM 731 N N . GLN A 1 92 ? -0.628 6.571 -11.365 1.00 68.94 92 GLN A N 1
ATOM 732 C CA . GLN A 1 92 ? 0.384 7.031 -10.414 1.00 68.94 92 GLN A CA 1
ATOM 733 C C . GLN A 1 92 ? 1.027 5.844 -9.693 1.00 68.94 92 GLN A C 1
ATOM 735 O O . GLN A 1 92 ? 0.399 4.803 -9.518 1.00 68.94 92 GLN A O 1
ATOM 740 N N . ALA A 1 93 ? 2.238 6.020 -9.156 1.00 65.88 93 ALA A N 1
ATOM 741 C CA . ALA A 1 93 ? 2.930 4.990 -8.366 1.00 65.88 93 ALA A CA 1
ATOM 742 C C . ALA A 1 93 ? 2.133 4.480 -7.139 1.00 65.88 93 ALA A C 1
ATOM 744 O O . ALA A 1 93 ? 2.463 3.442 -6.566 1.00 65.88 93 ALA A O 1
ATOM 745 N N . TYR A 1 94 ? 1.083 5.204 -6.739 1.00 65.94 94 TYR A N 1
ATOM 746 C CA . TYR A 1 94 ? 0.190 4.896 -5.621 1.00 65.94 94 TYR A CA 1
ATOM 747 C C . TYR A 1 94 ? -1.145 4.268 -6.041 1.00 65.94 94 TYR A C 1
ATOM 749 O O . TYR A 1 94 ? -1.921 3.844 -5.183 1.00 65.94 94 TYR A O 1
ATOM 757 N N . GLU A 1 95 ? -1.438 4.231 -7.339 1.00 63.78 95 GLU A N 1
ATOM 758 C CA . GLU A 1 95 ? -2.712 3.776 -7.879 1.00 63.78 95 GLU A CA 1
ATOM 759 C C . GLU A 1 95 ? -2.570 2.362 -8.437 1.00 63.78 95 GLU A C 1
ATOM 761 O O . GLU A 1 95 ? -1.818 2.099 -9.370 1.00 63.78 95 GLU A O 1
ATOM 766 N N . CYS A 1 96 ? -3.336 1.434 -7.874 1.00 58.66 96 CYS A N 1
ATOM 767 C CA . CYS A 1 96 ? -3.519 0.104 -8.433 1.00 58.66 96 CYS A CA 1
ATOM 768 C C . CYS A 1 96 ? -5.002 -0.238 -8.300 1.00 58.66 96 CYS A C 1
ATOM 770 O O . CYS A 1 96 ? -5.544 -0.231 -7.194 1.00 58.66 96 CYS A O 1
ATOM 772 N N . GLY A 1 97 ? -5.671 -0.502 -9.420 1.00 52.09 97 GLY A N 1
ATOM 773 C CA . GLY A 1 97 ? -7.102 -0.789 -9.452 1.00 52.09 97 GLY A CA 1
ATOM 774 C C . GLY A 1 97 ? -7.384 -2.176 -10.012 1.00 52.09 97 GLY A C 1
ATOM 775 O O . GLY A 1 97 ? -6.845 -2.546 -11.050 1.00 52.09 97 GLY A O 1
ATOM 776 N N . ASN A 1 98 ? -8.268 -2.917 -9.346 1.00 50.44 98 ASN A N 1
ATOM 777 C CA . ASN A 1 98 ? -9.048 -3.964 -10.003 1.00 50.44 98 ASN A CA 1
ATOM 778 C C . ASN A 1 98 ? -10.331 -3.325 -10.556 1.00 50.44 98 ASN A C 1
ATOM 780 O O . ASN A 1 98 ? -10.799 -2.325 -10.011 1.00 50.44 98 ASN A O 1
ATOM 784 N N . HIS A 1 99 ? -10.901 -3.887 -11.624 1.00 47.50 99 HIS A N 1
ATOM 785 C CA . HIS A 1 99 ? -12.045 -3.291 -12.326 1.00 47.50 99 HIS A CA 1
ATOM 786 C C . HIS A 1 99 ? -13.321 -3.139 -11.470 1.00 47.50 99 HIS A C 1
ATOM 788 O O . HIS A 1 99 ? -14.112 -2.240 -11.746 1.00 47.50 99 HIS A O 1
ATOM 794 N N . ASP A 1 100 ? -13.484 -3.933 -10.407 1.00 59.56 100 ASP A N 1
ATOM 795 C CA . ASP A 1 100 ? -14.640 -3.875 -9.506 1.00 59.56 100 ASP A CA 1
ATOM 796 C C . ASP A 1 100 ? -14.248 -3.261 -8.153 1.00 59.56 100 ASP A C 1
ATOM 798 O O . ASP A 1 100 ? -13.764 -3.947 -7.250 1.00 59.56 100 ASP A O 1
ATOM 802 N N . LEU A 1 101 ? -14.437 -1.946 -8.002 1.00 60.25 101 LEU A N 1
ATOM 803 C CA . LEU A 1 101 ? -14.208 -1.264 -6.726 1.00 60.25 101 LEU A CA 1
ATOM 804 C C . LEU A 1 101 ? -15.460 -1.341 -5.835 1.00 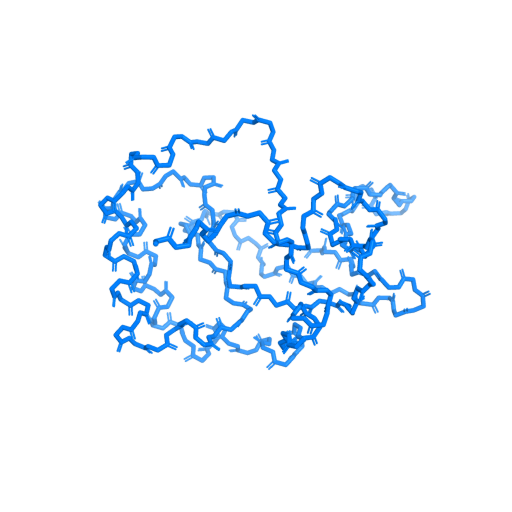60.25 101 LEU A C 1
ATOM 806 O O . LEU A 1 101 ? -16.560 -1.017 -6.296 1.00 60.25 101 LEU A O 1
ATOM 810 N N . PRO A 1 102 ? -15.329 -1.702 -4.544 1.00 66.31 102 PRO A N 1
ATOM 811 C CA . PRO A 1 102 ? -16.446 -1.623 -3.612 1.00 66.31 102 PRO A CA 1
ATOM 812 C C . PRO A 1 102 ? -16.901 -0.167 -3.44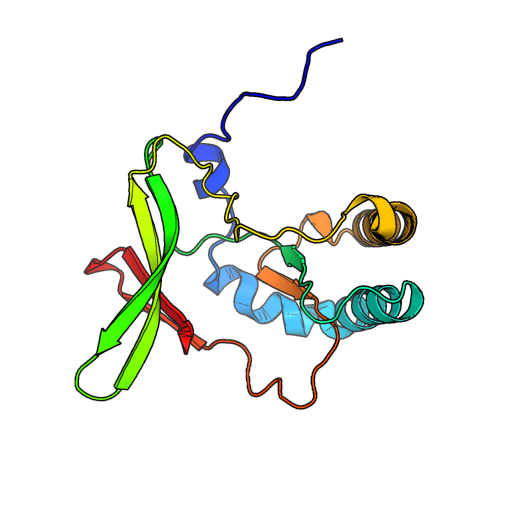8 1.00 66.31 102 PRO A C 1
ATOM 814 O O . PRO A 1 102 ? -16.100 0.765 -3.517 1.00 66.31 102 PRO A O 1
ATOM 817 N N . ASN A 1 103 ? -18.196 0.047 -3.197 1.00 72.25 103 ASN A N 1
ATOM 818 C CA . ASN A 1 103 ? -18.733 1.390 -2.971 1.00 72.25 103 ASN A CA 1
ATOM 819 C C . ASN A 1 103 ? -18.144 2.008 -1.688 1.00 72.25 103 ASN A C 1
ATOM 821 O O . ASN A 1 103 ? -18.607 1.734 -0.580 1.00 72.25 103 ASN A O 1
ATOM 825 N N . ILE A 1 104 ? -17.157 2.890 -1.856 1.00 75.56 104 ILE A N 1
ATOM 826 C CA . ILE A 1 104 ? -16.431 3.543 -0.758 1.00 75.56 104 ILE A CA 1
ATOM 827 C C . ILE A 1 104 ? -17.341 4.480 0.054 1.00 75.56 104 ILE A C 1
ATOM 829 O O . ILE A 1 104 ? -17.092 4.679 1.240 1.00 75.56 104 ILE A O 1
ATOM 833 N N . LYS A 1 105 ? -18.446 4.993 -0.514 1.00 81.75 105 LYS A N 1
ATOM 834 C CA . LYS A 1 105 ? -19.376 5.867 0.230 1.00 81.75 105 LYS A CA 1
ATOM 835 C C . LYS A 1 105 ? -19.992 5.166 1.439 1.00 81.75 105 LYS A C 1
ATOM 837 O O . LYS A 1 105 ? -20.197 5.783 2.477 1.00 81.75 105 LYS A O 1
ATOM 842 N N . ALA A 1 106 ? -20.234 3.858 1.340 1.00 82.56 106 ALA A N 1
ATOM 843 C CA . ALA A 1 106 ? -20.738 3.067 2.464 1.00 82.56 106 ALA A CA 1
ATOM 844 C C . ALA A 1 106 ? -19.733 2.974 3.631 1.00 82.56 106 ALA A C 1
ATOM 846 O O . ALA A 1 106 ? -20.113 2.608 4.741 1.00 82.56 106 ALA A O 1
ATOM 847 N N . LEU A 1 107 ? -18.463 3.318 3.391 1.00 85.25 107 LEU A N 1
ATOM 848 C CA . LEU A 1 107 ? -17.382 3.305 4.372 1.00 85.25 107 LEU A CA 1
ATOM 849 C C . LEU A 1 107 ? -17.110 4.687 4.979 1.00 85.25 107 LEU A C 1
ATOM 851 O O . LEU A 1 107 ? -16.211 4.794 5.804 1.00 85.25 107 LEU A O 1
ATOM 855 N N . GLU A 1 108 ? -17.854 5.742 4.633 1.00 89.00 108 GLU A N 1
ATOM 856 C CA . GLU A 1 108 ? -17.634 7.091 5.187 1.00 89.00 108 GLU A CA 1
ATOM 857 C C . GLU A 1 108 ? -17.579 7.136 6.730 1.00 89.00 108 GLU A C 1
ATOM 859 O O . GLU A 1 108 ? -16.634 7.727 7.262 1.00 89.00 108 GLU A O 1
ATOM 864 N N . PRO A 1 109 ? -18.489 6.473 7.480 1.00 91.19 109 PRO A N 1
ATOM 865 C CA . PRO A 1 109 ? -18.404 6.442 8.943 1.00 91.19 109 PRO A CA 1
ATOM 866 C C . PRO A 1 109 ? -17.115 5.784 9.449 1.00 91.19 109 PRO A C 1
ATOM 868 O O . PRO A 1 109 ? -16.499 6.262 10.404 1.00 91.19 109 PRO A O 1
ATOM 871 N N . PHE A 1 110 ? -16.684 4.713 8.777 1.00 92.19 110 PHE A N 1
ATOM 872 C CA . PHE A 1 110 ? -15.417 4.049 9.057 1.00 92.19 110 PHE A CA 1
ATOM 873 C C . PHE A 1 110 ? -14.236 4.982 8.785 1.00 92.19 110 PHE A C 1
ATOM 875 O O . PHE A 1 110 ? -13.382 5.140 9.654 1.00 92.19 110 PHE A O 1
ATOM 882 N N . LEU A 1 111 ? -14.198 5.618 7.611 1.00 90.12 111 LEU A N 1
ATOM 883 C CA . LEU A 1 111 ? -13.122 6.519 7.201 1.00 90.12 111 LEU A CA 1
ATOM 884 C C . LEU A 1 111 ? -12.970 7.685 8.182 1.00 90.12 111 LEU A C 1
ATOM 886 O O . LEU A 1 111 ? -11.848 8.026 8.547 1.00 90.12 111 LEU A O 1
ATOM 890 N N . GLY A 1 112 ? -14.078 8.250 8.670 1.00 91.50 112 GLY A N 1
ATOM 891 C CA . GLY A 1 112 ? -14.056 9.317 9.671 1.00 91.50 112 GLY A CA 1
ATOM 892 C C . GLY A 1 112 ? -13.373 8.898 10.978 1.00 91.50 112 GLY A C 1
ATOM 893 O O . GLY A 1 112 ? -12.431 9.556 11.428 1.00 91.50 112 GLY A O 1
ATOM 894 N N . GLU A 1 113 ? -13.807 7.786 11.579 1.00 94.19 113 GLU A N 1
ATOM 895 C CA . GLU A 1 113 ? -13.205 7.276 12.820 1.00 94.19 113 GLU A CA 1
ATOM 896 C C . GLU A 1 113 ? -11.759 6.799 12.615 1.00 94.19 113 GLU A C 1
ATOM 898 O O . GLU A 1 113 ? -10.892 7.054 13.455 1.00 94.19 113 GLU A O 1
ATOM 903 N N . PHE A 1 114 ? -11.486 6.146 11.484 1.00 91.94 114 PHE A N 1
ATOM 904 C CA . PHE A 1 114 ? -10.156 5.678 11.111 1.00 91.94 114 PHE A CA 1
ATOM 905 C C . PHE A 1 114 ? -9.173 6.845 11.007 1.00 91.94 114 PHE A C 1
ATOM 907 O O . PHE A 1 114 ? -8.147 6.841 11.688 1.00 91.94 114 PHE A O 1
ATOM 914 N N . CYS A 1 115 ? -9.508 7.879 10.228 1.00 91.06 115 CYS A N 1
ATOM 915 C CA . CYS A 1 115 ? -8.682 9.075 10.079 1.00 91.06 115 CYS A CA 1
ATOM 916 C C . CYS A 1 115 ? -8.460 9.772 11.424 1.00 91.06 115 CYS A C 1
ATOM 918 O O . CYS A 1 115 ? -7.331 10.139 11.747 1.00 91.06 115 CYS A O 1
ATOM 920 N N . GLN A 1 116 ? -9.504 9.892 12.251 1.00 93.62 116 GLN A N 1
ATOM 921 C CA . GLN A 1 116 ? -9.373 10.492 13.576 1.00 93.62 116 GLN A CA 1
ATOM 922 C C . GLN A 1 116 ? -8.378 9.722 14.455 1.00 93.62 116 GLN A C 1
ATOM 924 O O . GLN A 1 116 ? -7.548 10.339 15.126 1.00 93.62 116 GLN A O 1
ATOM 929 N N . MET A 1 117 ? -8.448 8.389 14.464 1.00 92.81 117 MET A N 1
ATOM 930 C CA . MET A 1 117 ? -7.544 7.563 15.262 1.00 92.81 117 MET A CA 1
ATOM 931 C C . MET A 1 117 ? -6.110 7.614 14.735 1.00 92.81 117 MET A C 1
ATOM 933 O O . MET A 1 117 ? -5.185 7.807 15.524 1.00 92.81 117 MET A O 1
ATOM 937 N N . VAL A 1 118 ? -5.940 7.516 13.413 1.00 89.31 118 VAL A N 1
ATOM 938 C CA . VAL A 1 118 ? -4.646 7.645 12.738 1.00 89.31 118 VAL A CA 1
ATOM 939 C C . VAL A 1 118 ? -3.982 8.966 13.113 1.00 89.31 118 VAL A C 1
ATOM 941 O O . VAL A 1 118 ? -2.863 8.951 13.617 1.00 89.31 118 VAL A O 1
ATOM 944 N N . THR A 1 119 ? -4.683 10.095 12.968 1.00 88.88 119 THR A N 1
ATOM 945 C CA . THR A 1 119 ? -4.129 11.418 13.285 1.00 88.88 119 THR A CA 1
ATOM 946 C C . THR A 1 119 ? -3.825 11.586 14.772 1.00 88.88 119 THR A C 1
ATOM 948 O O . THR A 1 119 ? -2.739 12.053 15.114 1.00 88.88 119 THR A O 1
ATOM 951 N N . LYS A 1 120 ? -4.745 11.191 15.667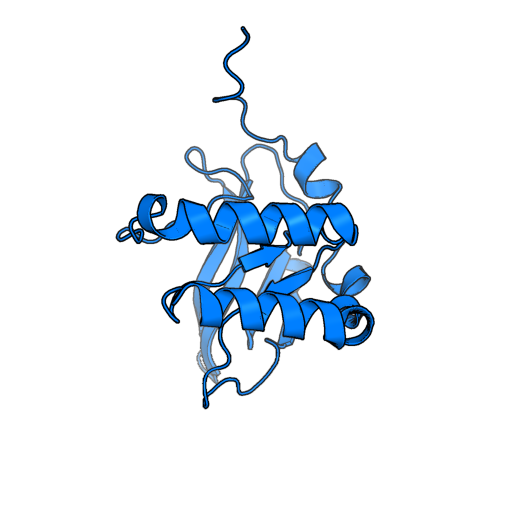 1.00 91.88 120 LYS A N 1
ATOM 952 C CA . LYS A 1 120 ? -4.564 11.342 17.124 1.00 91.88 120 LYS A CA 1
ATOM 953 C C . LYS A 1 120 ? -3.361 10.571 17.657 1.00 91.88 120 LYS A C 1
ATOM 955 O O . LYS A 1 120 ? -2.740 11.020 18.614 1.00 91.88 120 LYS A O 1
ATOM 960 N N . ARG A 1 121 ? -3.053 9.420 17.061 1.00 89.38 121 ARG A N 1
ATOM 961 C CA . ARG A 1 121 ? -1.952 8.548 17.488 1.00 89.38 121 ARG A CA 1
ATOM 962 C C . ARG A 1 121 ? -0.682 8.712 16.648 1.00 89.38 121 ARG A C 1
ATOM 964 O O . ARG A 1 121 ? 0.301 8.031 16.899 1.00 89.38 121 ARG A O 1
ATOM 971 N N . GLY A 1 122 ? -0.683 9.614 15.664 1.00 85.81 122 GLY A N 1
ATOM 972 C CA . GLY A 1 122 ? 0.482 9.868 14.812 1.00 85.81 122 GLY A CA 1
ATOM 973 C C . GLY A 1 122 ? 0.775 8.765 13.787 1.00 85.81 122 GLY A C 1
ATOM 974 O O . GLY A 1 122 ? 1.867 8.745 13.216 1.00 85.81 122 GLY A O 1
ATOM 975 N N . LEU A 1 123 ? -0.183 7.871 13.518 1.00 84.12 123 LEU A N 1
ATOM 976 C CA . LEU A 1 123 ? 0.012 6.692 12.663 1.00 84.12 123 LEU A CA 1
ATOM 977 C C . LEU A 1 123 ? 0.188 7.055 11.182 1.00 84.12 123 LEU A C 1
ATOM 979 O O . LEU A 1 123 ? 0.716 6.259 10.414 1.00 84.12 123 LEU A O 1
ATOM 983 N N . GLN A 1 124 ? -0.199 8.267 10.771 1.00 79.88 124 GLN A N 1
ATOM 984 C CA . GLN A 1 124 ? -0.030 8.762 9.400 1.00 79.88 124 GLN A CA 1
ATOM 985 C C . GLN A 1 124 ? 1.438 8.888 8.980 1.00 79.88 124 GLN A C 1
ATOM 987 O O . GLN A 1 124 ? 1.733 8.965 7.794 1.00 79.88 124 GLN A O 1
ATOM 992 N N . ARG A 1 125 ? 2.363 8.931 9.947 1.00 78.19 125 ARG A N 1
ATOM 993 C CA . ARG A 1 125 ? 3.810 8.969 9.689 1.00 78.19 125 ARG A CA 1
ATOM 994 C C . ARG A 1 125 ? 4.420 7.574 9.574 1.00 78.19 125 ARG A C 1
ATOM 996 O O . ARG A 1 125 ? 5.617 7.446 9.339 1.00 78.19 125 ARG A O 1
ATOM 1003 N N . MET A 1 126 ? 3.615 6.534 9.769 1.00 76.88 126 MET A N 1
ATOM 1004 C CA . MET A 1 126 ? 4.082 5.161 9.865 1.00 76.88 126 MET A CA 1
ATOM 1005 C C . MET A 1 126 ? 3.819 4.456 8.543 1.00 76.88 126 MET A C 1
ATOM 1007 O O . MET A 1 126 ? 2.678 4.179 8.168 1.00 76.88 126 MET A O 1
ATOM 1011 N N . SER A 1 127 ? 4.905 4.188 7.832 1.00 78.62 127 SER A N 1
ATOM 1012 C CA . SER A 1 127 ? 4.901 3.472 6.559 1.00 78.62 127 SER A CA 1
ATOM 1013 C C . SER A 1 127 ? 5.024 1.963 6.797 1.00 78.62 127 SER A C 1
ATOM 1015 O O . SER A 1 127 ? 5.373 1.530 7.893 1.00 78.62 127 SER A O 1
ATOM 1017 N N . GLY A 1 128 ? 4.691 1.137 5.802 1.00 72.94 128 GLY A N 1
ATOM 1018 C CA . GLY A 1 128 ? 4.868 -0.322 5.911 1.00 72.94 128 GLY A CA 1
ATOM 1019 C C . GLY A 1 128 ? 3.785 -1.075 6.691 1.00 72.94 128 GLY A C 1
ATOM 1020 O O . GLY A 1 128 ? 3.809 -2.303 6.751 1.00 72.94 128 GLY A O 1
ATOM 1021 N N . LEU A 1 129 ? 2.794 -0.383 7.261 1.00 79.44 129 LEU A N 1
ATOM 1022 C CA . LEU A 1 129 ? 1.684 -1.049 7.936 1.00 79.44 129 LEU A CA 1
ATOM 1023 C C . LEU A 1 129 ? 0.687 -1.651 6.945 1.00 79.44 129 LEU A C 1
ATOM 1025 O O . LEU A 1 129 ? 0.310 -1.031 5.955 1.00 79.44 129 LEU A O 1
ATOM 1029 N N . LYS A 1 130 ? 0.193 -2.847 7.269 1.00 82.06 130 LYS A N 1
ATOM 1030 C CA . LYS A 1 130 ? -0.933 -3.492 6.590 1.00 82.06 130 LYS A CA 1
ATOM 1031 C C . LYS A 1 130 ? -2.022 -3.816 7.603 1.00 82.06 130 LYS A C 1
ATOM 1033 O O . LYS A 1 130 ? -1.801 -4.562 8.557 1.00 82.06 130 LYS A O 1
ATOM 1038 N N . ILE A 1 131 ? -3.214 -3.299 7.351 1.00 85.25 131 ILE A N 1
ATOM 1039 C CA . ILE A 1 131 ? -4.395 -3.460 8.188 1.00 85.25 131 ILE A CA 1
ATOM 1040 C C . ILE A 1 131 ? -5.452 -4.173 7.347 1.00 85.25 131 ILE A C 1
ATOM 1042 O O . ILE A 1 131 ? -5.792 -3.744 6.249 1.00 85.25 131 ILE A O 1
ATOM 1046 N N . LYS A 1 132 ? -5.963 -5.286 7.857 1.00 83.38 132 LYS A N 1
ATOM 1047 C CA . LYS A 1 132 ? -7.095 -6.026 7.292 1.00 83.38 132 LYS A CA 1
ATOM 1048 C C . LYS A 1 132 ? -7.820 -6.748 8.419 1.00 83.38 132 LYS A C 1
ATOM 1050 O O . LYS A 1 132 ? -7.208 -6.987 9.467 1.00 83.38 132 LYS A O 1
ATOM 1055 N N . GLN A 1 133 ? -9.090 -7.101 8.221 1.00 79.94 133 GLN A N 1
ATOM 1056 C CA . GLN A 1 133 ? -9.726 -8.070 9.116 1.00 79.94 133 GLN A CA 1
ATOM 1057 C C . GLN A 1 133 ? -8.900 -9.367 9.077 1.00 79.94 133 GLN A C 1
ATOM 1059 O O . GLN A 1 133 ? -8.464 -9.787 8.007 1.00 79.94 133 GLN A O 1
ATOM 1064 N N . ARG A 1 134 ? -8.612 -9.962 10.244 1.00 68.38 134 ARG A N 1
ATOM 1065 C CA . ARG A 1 134 ? -7.892 -11.246 10.307 1.00 68.38 134 ARG A CA 1
ATOM 1066 C C . ARG A 1 134 ? -8.743 -12.308 9.605 1.00 68.38 134 ARG A C 1
ATOM 1068 O O . ARG A 1 134 ? -9.867 -12.549 10.042 1.00 68.38 134 ARG A O 1
ATOM 1075 N N . ASP A 1 135 ? -8.195 -12.968 8.590 1.00 55.97 135 ASP A N 1
ATOM 1076 C CA . ASP A 1 135 ? -8.727 -14.242 8.103 1.00 55.97 135 ASP A CA 1
ATOM 1077 C C . ASP A 1 135 ? -8.041 -15.409 8.824 1.00 55.97 135 ASP A C 1
ATOM 1079 O O . ASP A 1 135 ? -6.880 -15.327 9.225 1.00 55.97 135 ASP A O 1
ATOM 1083 N N . VAL A 1 136 ? -8.743 -16.543 8.927 1.00 42.38 136 VAL A N 1
ATOM 1084 C CA . VAL A 1 136 ? -8.198 -17.830 9.419 1.00 42.38 136 VAL A CA 1
ATOM 1085 C C . VAL A 1 136 ? -7.024 -18.324 8.544 1.00 42.38 136 VAL A C 1
ATOM 1087 O O . VAL A 1 136 ? -6.251 -19.185 8.955 1.00 42.38 136 VAL A O 1
ATOM 1090 N N . LEU A 1 137 ? -6.863 -17.748 7.346 1.00 39.75 137 LEU A N 1
ATOM 1091 C CA . LEU A 1 137 ? -5.840 -18.070 6.350 1.00 39.75 137 LEU A CA 1
ATOM 1092 C C . LEU A 1 137 ? -4.715 -17.026 6.248 1.00 39.75 137 LEU A C 1
ATOM 1094 O O . LEU A 1 137 ? -3.960 -17.064 5.279 1.00 39.75 137 LEU A O 1
ATOM 1098 N N . ASP A 1 138 ? -4.541 -16.145 7.241 1.00 46.38 138 ASP A N 1
ATOM 1099 C CA . ASP A 1 138 ? -3.340 -15.300 7.376 1.00 46.38 138 ASP A CA 1
ATOM 1100 C C . ASP A 1 138 ? -2.102 -16.138 7.735 1.00 46.38 138 ASP A C 1
ATOM 1102 O O . ASP A 1 138 ? -1.465 -15.975 8.775 1.00 46.38 138 ASP A O 1
ATOM 1106 N N . LYS A 1 139 ? -1.743 -17.070 6.851 1.00 38.72 139 LYS A N 1
ATOM 1107 C CA . LYS A 1 139 ? -0.437 -17.710 6.838 1.00 38.72 139 LYS A CA 1
ATOM 1108 C C . LYS A 1 139 ? 0.563 -16.695 6.291 1.00 38.72 139 LYS A C 1
ATOM 1110 O O . LYS A 1 139 ? 0.744 -16.584 5.088 1.00 38.72 139 LYS A O 1
ATOM 1115 N N . GLY A 1 140 ? 1.196 -15.968 7.205 1.00 48.12 140 GLY A N 1
ATOM 1116 C CA . GLY A 1 140 ? 2.440 -15.244 6.955 1.00 48.12 140 GLY A CA 1
ATOM 1117 C C . GLY A 1 140 ? 2.280 -13.773 6.577 1.00 48.12 140 GLY A C 1
ATOM 1118 O O . GLY A 1 140 ? 1.466 -13.381 5.740 1.00 48.12 140 GLY A O 1
ATOM 1119 N N . SER A 1 141 ? 3.118 -12.934 7.188 1.00 52.34 141 SER A N 1
ATOM 1120 C CA . SER A 1 141 ? 3.604 -11.735 6.512 1.00 52.34 141 SER A CA 1
ATOM 1121 C C . SER A 1 141 ? 4.189 -12.170 5.171 1.00 52.34 141 SER A C 1
ATOM 1123 O O . SER A 1 141 ? 4.983 -13.108 5.149 1.00 52.34 141 SER A O 1
ATOM 1125 N N . TRP A 1 142 ? 3.808 -11.509 4.081 1.00 57.44 142 TRP A N 1
ATOM 1126 C CA . TRP A 1 142 ? 4.471 -11.710 2.794 1.00 57.44 142 TRP A CA 1
ATOM 1127 C C . TRP A 1 142 ? 5.980 -11.562 2.999 1.00 57.44 142 TRP A C 1
ATOM 1129 O O . TRP A 1 142 ? 6.415 -10.538 3.533 1.00 57.44 142 TRP A O 1
ATOM 1139 N N . THR A 1 143 ? 6.760 -12.578 2.636 1.00 63.25 143 THR A N 1
ATOM 1140 C CA . THR A 1 143 ? 8.220 -12.468 2.681 1.00 63.25 143 THR A CA 1
ATOM 1141 C C . THR A 1 143 ? 8.665 -11.904 1.343 1.00 63.25 143 THR A C 1
ATOM 1143 O O . THR A 1 143 ? 8.593 -12.578 0.316 1.00 63.25 143 THR A O 1
ATOM 1146 N N . GLY A 1 144 ? 9.054 -10.630 1.350 1.00 68.69 144 GLY A N 1
ATOM 1147 C CA . GLY A 1 144 ? 9.588 -9.958 0.173 1.00 68.69 144 GLY A CA 1
ATOM 1148 C C . GLY A 1 144 ? 11.053 -10.326 -0.049 1.00 68.69 144 GLY A C 1
ATOM 1149 O O . GLY A 1 144 ? 11.865 -10.171 0.860 1.00 68.69 144 GLY A O 1
ATOM 1150 N N . PHE A 1 145 ? 11.399 -10.774 -1.256 1.00 80.94 145 PHE A N 1
ATOM 1151 C CA . PHE A 1 145 ? 12.786 -10.980 -1.684 1.00 80.94 145 PHE A CA 1
ATOM 1152 C C . PHE A 1 145 ? 13.132 -10.002 -2.805 1.00 80.94 145 PHE A C 1
ATOM 1154 O O . PHE A 1 145 ? 12.517 -10.032 -3.870 1.00 80.94 145 PHE A O 1
ATOM 1161 N N . GLU A 1 146 ? 14.104 -9.123 -2.571 1.00 86.94 146 GLU A N 1
ATOM 1162 C CA . GLU A 1 146 ? 14.469 -8.057 -3.508 1.00 86.94 146 GLU A CA 1
ATOM 1163 C C . GLU A 1 146 ? 15.613 -8.451 -4.441 1.00 86.94 146 GLU A C 1
ATOM 1165 O O . GLU A 1 146 ? 16.750 -8.672 -4.027 1.00 86.94 146 GLU A O 1
ATOM 1170 N N . PHE A 1 147 ? 15.324 -8.441 -5.737 1.00 87.56 147 PHE A N 1
ATOM 1171 C CA . PHE A 1 147 ? 16.266 -8.663 -6.826 1.00 87.56 147 PHE A CA 1
ATOM 1172 C C . PHE A 1 147 ? 16.658 -7.313 -7.423 1.00 87.56 147 PHE A C 1
ATOM 1174 O O . PHE A 1 147 ? 16.030 -6.816 -8.361 1.00 87.56 147 PHE A O 1
ATOM 1181 N N . HIS A 1 148 ? 17.705 -6.711 -6.862 1.00 85.81 148 HIS A N 1
ATOM 1182 C CA . HIS A 1 148 ? 18.115 -5.342 -7.177 1.00 85.81 148 HIS A CA 1
ATOM 1183 C C . HIS A 1 148 ? 18.492 -5.166 -8.655 1.00 85.81 148 HIS A C 1
ATOM 1185 O O . HIS A 1 148 ? 18.072 -4.198 -9.282 1.00 85.81 148 HIS A O 1
ATOM 1191 N N . GLU A 1 149 ? 19.172 -6.151 -9.255 1.00 86.50 149 GLU A N 1
ATOM 1192 C CA . GLU A 1 149 ? 19.533 -6.152 -10.685 1.00 86.50 149 GLU A CA 1
ATOM 1193 C C . GLU A 1 149 ? 18.324 -6.034 -11.623 1.00 86.50 149 GLU A C 1
ATOM 1195 O O . GLU A 1 149 ? 18.449 -5.587 -12.762 1.00 86.50 149 GLU A O 1
ATOM 1200 N N . LYS A 1 150 ? 17.146 -6.467 -11.161 1.00 86.50 150 LYS A N 1
ATOM 1201 C CA . LYS A 1 150 ? 15.897 -6.442 -11.926 1.00 86.50 150 LYS A CA 1
ATOM 1202 C C . LYS A 1 150 ? 14.903 -5.404 -11.411 1.00 86.50 150 LYS A C 1
ATOM 1204 O O . LYS A 1 150 ? 13.803 -5.353 -11.953 1.00 86.50 150 LYS A O 1
ATOM 1209 N N . ARG A 1 151 ? 15.267 -4.618 -10.385 1.00 91.56 151 ARG A N 1
ATOM 1210 C C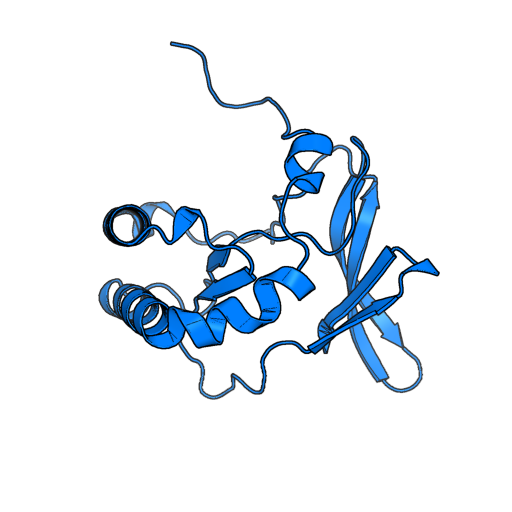A . ARG A 1 151 ? 14.367 -3.699 -9.662 1.00 91.56 151 ARG A CA 1
ATOM 1211 C C . ARG A 1 151 ? 13.025 -4.378 -9.357 1.00 91.56 151 ARG A C 1
ATOM 1213 O O . ARG A 1 151 ? 11.963 -3.864 -9.687 1.00 91.56 151 ARG A O 1
ATOM 1220 N N . SER A 1 152 ? 13.081 -5.600 -8.821 1.00 87.00 152 SER A N 1
ATOM 1221 C CA . SER A 1 152 ? 11.895 -6.434 -8.613 1.00 87.00 152 SER A CA 1
ATOM 1222 C C . SER A 1 152 ? 11.890 -7.066 -7.230 1.00 87.00 152 SER A C 1
ATOM 1224 O O . SER A 1 152 ? 12.890 -7.634 -6.802 1.00 87.00 152 SER A O 1
ATOM 1226 N N . THR A 1 153 ? 10.744 -7.045 -6.558 1.00 85.44 153 THR A N 1
ATOM 1227 C CA . THR A 1 153 ? 10.512 -7.768 -5.305 1.00 85.44 153 THR A CA 1
ATOM 1228 C C . THR A 1 153 ? 9.605 -8.953 -5.577 1.00 85.44 153 THR A C 1
ATOM 1230 O O . THR A 1 153 ? 8.508 -8.783 -6.098 1.00 85.44 153 THR A O 1
ATOM 1233 N N . MET A 1 154 ? 10.045 -10.159 -5.235 1.00 83.31 154 MET A N 1
ATOM 1234 C CA . MET A 1 154 ? 9.186 -11.339 -5.237 1.00 83.31 154 MET A CA 1
ATOM 1235 C C . MET A 1 154 ? 8.426 -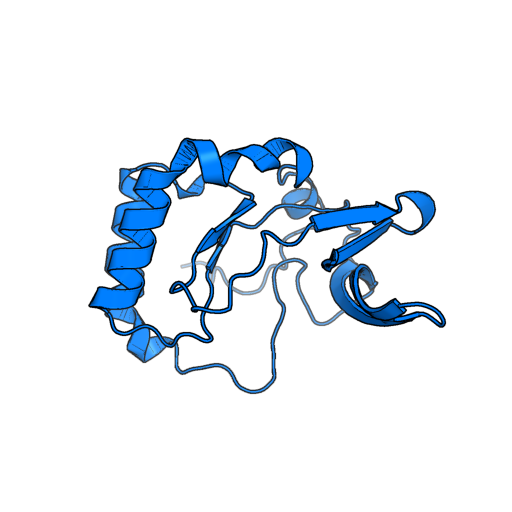11.411 -3.919 1.00 83.31 154 MET A C 1
ATOM 1237 O O . MET A 1 154 ? 9.023 -11.274 -2.854 1.00 83.31 154 MET A O 1
ATOM 1241 N N . MET A 1 155 ? 7.120 -11.622 -4.010 1.00 76.38 155 MET A N 1
ATOM 1242 C CA . MET A 1 155 ? 6.210 -11.677 -2.877 1.00 76.38 155 MET A CA 1
ATOM 1243 C C . MET A 1 155 ? 5.812 -13.145 -2.665 1.00 76.38 155 MET A C 1
ATOM 1245 O O . MET A 1 155 ? 5.080 -13.701 -3.487 1.00 76.38 155 MET A O 1
ATOM 1249 N N . LEU A 1 156 ? 6.331 -13.768 -1.599 1.00 65.25 156 LEU A N 1
ATOM 1250 C CA . LEU A 1 156 ? 6.065 -15.164 -1.214 1.00 65.25 156 LEU A CA 1
ATOM 1251 C C . LEU A 1 156 ? 5.217 -15.267 0.058 1.00 65.25 156 LEU A C 1
ATOM 1253 O O . LEU A 1 156 ? 5.389 -14.409 0.961 1.00 65.25 156 LEU A O 1
#